Protein AF-A0A1I4RG23-F1 (afdb_monomer_lite)

Sequence (73 aa):
MEPKLREFPHSFPISPDASALGVLGYQQLLIAPYRIVFEIVEDRKEVAVYLVLRQNQSLEPALIRYCLVAPIL

Secondary structure (DSSP, 8-state):
--HHHHH-GGGSPBPHHHHHTT--S-EEEEETTEEEEEEEEGGGTEEEEEEEEETTS-SHHHHHHHHHHS---

Foldseek 3Di:
DPPCCLPPVVVFDFDPLCVVVVNGQWGWDDDPQWIWIWGQPPVVRDIGTQDIDGPPDRVVVVVVCSVVVPPPD

Structure (mmCIF, N/CA/C/O backbone):
data_AF-A0A1I4RG23-F1
#
_entry.id   AF-A0A1I4RG23-F1
#
loop_
_atom_site.group_PDB
_atom_site.id
_atom_site.type_symbol
_atom_site.label_atom_id
_atom_site.label_alt_id
_atom_site.label_comp_id
_atom_site.label_asym_id
_atom_site.label_entity_id
_atom_site.label_seq_id
_atom_site.pdbx_PDB_ins_code
_atom_site.Cartn_x
_atom_site.Cartn_y
_atom_site.Cartn_z
_atom_site.occupancy
_atom_site.B_iso_or_equiv
_atom_site.auth_seq_id
_atom_site.auth_comp_id
_atom_site.auth_asym_id
_atom_site.auth_atom_id
_atom_site.pdbx_PDB_model_num
ATOM 1 N N . MET A 1 1 ? -12.418 5.182 -10.565 1.00 59.28 1 MET A N 1
ATOM 2 C CA . MET A 1 1 ? -10.987 5.202 -10.196 1.00 59.28 1 MET A CA 1
ATOM 3 C C . MET A 1 1 ? -10.584 6.659 -10.058 1.00 59.28 1 MET A C 1
ATOM 5 O O . MET A 1 1 ? -11.027 7.441 -10.892 1.00 59.28 1 MET A O 1
ATOM 9 N N . GLU A 1 2 ? -9.850 7.032 -9.010 1.00 73.62 2 GLU A N 1
ATOM 10 C CA . GLU A 1 2 ? -9.400 8.417 -8.788 1.00 73.62 2 GLU A CA 1
ATOM 11 C C . GLU A 1 2 ? -8.673 8.936 -10.047 1.00 73.62 2 GLU A C 1
ATOM 13 O O . GLU A 1 2 ? -7.694 8.304 -10.449 1.00 73.62 2 GLU A O 1
ATOM 18 N N . PRO A 1 3 ? -9.105 10.037 -10.696 1.00 76.31 3 PRO A N 1
ATOM 19 C CA . PRO A 1 3 ? -8.517 10.493 -11.965 1.00 76.31 3 PRO A CA 1
ATOM 20 C C . PRO A 1 3 ? -7.002 10.720 -11.868 1.00 76.31 3 PRO A C 1
ATOM 22 O O . PRO A 1 3 ? -6.241 10.318 -12.746 1.00 76.31 3 PRO A O 1
ATOM 25 N N . LYS A 1 4 ? -6.556 11.241 -10.719 1.00 80.19 4 LYS A N 1
ATOM 26 C CA . LYS A 1 4 ? -5.142 11.481 -10.408 1.00 80.19 4 LYS A CA 1
ATOM 27 C C . LYS A 1 4 ? -4.296 10.207 -10.382 1.00 80.19 4 LYS A C 1
ATOM 29 O O . LYS A 1 4 ? -3.123 10.270 -10.728 1.00 80.19 4 LYS A O 1
ATOM 34 N N . LEU A 1 5 ? -4.874 9.061 -10.009 1.00 84.06 5 LEU A N 1
ATOM 35 C CA . LEU A 1 5 ? -4.167 7.775 -10.012 1.00 84.06 5 LEU A CA 1
ATOM 36 C C . LEU A 1 5 ? -3.812 7.329 -11.431 1.00 84.06 5 LEU A C 1
ATOM 38 O O . LEU A 1 5 ? -2.758 6.744 -11.642 1.00 84.06 5 LEU A O 1
ATOM 42 N N . ARG A 1 6 ? -4.678 7.626 -12.404 1.00 83.38 6 ARG A N 1
ATOM 43 C CA . ARG A 1 6 ? -4.437 7.288 -13.809 1.00 83.38 6 ARG A CA 1
ATOM 44 C C . ARG A 1 6 ? -3.433 8.233 -14.463 1.00 83.38 6 ARG A C 1
ATOM 46 O O . ARG A 1 6 ? -2.628 7.793 -15.273 1.00 83.38 6 ARG A O 1
ATOM 53 N N . GLU A 1 7 ? -3.533 9.522 -14.159 1.00 85.75 7 GLU A N 1
ATOM 54 C CA . GLU A 1 7 ? -2.761 10.561 -14.847 1.00 85.75 7 GLU A CA 1
ATOM 55 C C . GLU A 1 7 ? -1.365 10.754 -14.247 1.00 85.75 7 GLU A C 1
ATOM 57 O O . GLU A 1 7 ? -0.409 10.982 -14.983 1.00 85.75 7 GLU A O 1
ATOM 62 N N . PHE A 1 8 ? -1.231 10.632 -12.922 1.00 87.75 8 PHE A N 1
ATOM 63 C CA . PHE A 1 8 ? 0.010 10.930 -12.205 1.00 87.75 8 PHE A CA 1
ATOM 64 C C . PHE A 1 8 ? 0.281 9.919 -11.076 1.00 87.75 8 PHE A C 1
ATOM 66 O O . PHE A 1 8 ? 0.384 10.315 -9.910 1.00 87.75 8 PHE A O 1
ATOM 73 N N . PRO A 1 9 ? 0.428 8.613 -11.368 1.00 87.50 9 PRO A N 1
ATOM 74 C CA . PRO A 1 9 ? 0.613 7.595 -10.331 1.00 87.50 9 PRO A CA 1
ATOM 75 C C . PRO A 1 9 ? 1.891 7.816 -9.499 1.00 87.50 9 PRO A C 1
ATOM 77 O O . PRO A 1 9 ? 1.882 7.602 -8.292 1.00 87.50 9 PRO A O 1
ATOM 80 N N . HIS A 1 10 ? 2.962 8.364 -10.081 1.00 91.06 10 HIS A N 1
ATOM 81 C CA . HIS A 1 10 ? 4.200 8.703 -9.356 1.00 91.06 10 HIS A CA 1
ATOM 82 C C . HIS A 1 10 ? 4.054 9.860 -8.356 1.00 91.06 10 HIS A C 1
ATOM 84 O O . HIS A 1 10 ? 4.941 10.074 -7.536 1.00 91.06 10 HIS A O 1
ATOM 90 N N . SER A 1 11 ? 2.957 10.624 -8.412 1.00 92.38 11 SER A N 1
ATOM 91 C CA . SER A 1 11 ? 2.740 11.754 -7.498 1.00 92.38 11 SER A CA 1
ATOM 92 C C . SER A 1 11 ? 2.338 11.323 -6.084 1.00 92.38 11 SER A C 1
ATOM 94 O O . SER A 1 11 ? 2.353 12.140 -5.163 1.00 92.38 11 SER A O 1
ATOM 96 N N . PHE A 1 12 ? 1.980 10.050 -5.898 1.00 94.00 12 PHE A N 1
ATOM 97 C CA . PHE A 1 12 ? 1.572 9.516 -4.605 1.00 94.00 12 PHE A CA 1
ATOM 98 C C . PHE A 1 12 ? 2.780 9.077 -3.769 1.00 94.00 12 PHE A C 1
ATOM 100 O O . PHE A 1 12 ? 3.748 8.538 -4.308 1.00 94.00 12 PHE A O 1
ATOM 107 N N . PRO A 1 13 ? 2.746 9.271 -2.443 1.00 95.00 13 PRO A N 1
ATOM 108 C CA . PRO A 1 13 ? 3.852 8.883 -1.584 1.00 95.00 13 PRO A CA 1
ATOM 109 C C . PRO A 1 13 ? 3.950 7.361 -1.452 1.00 95.00 13 PRO A C 1
ATOM 111 O O . PRO A 1 13 ? 2.942 6.648 -1.494 1.00 95.00 13 PRO A O 1
ATOM 114 N N . ILE A 1 14 ? 5.167 6.880 -1.200 1.00 95.50 14 ILE A N 1
ATOM 115 C CA . ILE A 1 14 ? 5.409 5.507 -0.748 1.00 95.50 14 ILE A CA 1
ATOM 116 C C . ILE A 1 14 ? 4.677 5.280 0.580 1.00 95.50 14 ILE A C 1
ATOM 118 O O . ILE A 1 14 ? 4.612 6.167 1.436 1.00 95.50 14 ILE A O 1
ATOM 122 N N . SER A 1 15 ? 4.088 4.099 0.741 1.00 94.12 15 SER A N 1
ATOM 123 C CA . SER A 1 15 ? 3.383 3.709 1.953 1.00 94.12 15 SER A CA 1
ATOM 124 C C . SER A 1 15 ? 4.387 3.499 3.093 1.00 94.12 15 SER A C 1
ATOM 126 O O . SER A 1 15 ? 5.206 2.584 3.013 1.00 94.12 15 SER A O 1
ATOM 128 N N . PRO A 1 16 ? 4.336 4.302 4.173 1.00 92.00 16 PRO A N 1
ATOM 129 C CA . PRO A 1 16 ? 5.257 4.145 5.297 1.00 92.00 16 PRO A CA 1
ATOM 130 C C . PRO A 1 16 ? 5.054 2.800 6.002 1.00 92.00 16 PRO A C 1
ATOM 132 O O . PRO A 1 16 ? 6.025 2.156 6.381 1.00 92.00 16 PRO A O 1
ATOM 135 N N . ASP A 1 17 ? 3.803 2.349 6.104 1.00 90.44 17 ASP A N 1
ATOM 136 C CA . ASP A 1 17 ? 3.435 1.072 6.714 1.00 90.44 17 ASP A CA 1
ATOM 137 C C . ASP A 1 17 ? 3.969 -0.119 5.897 1.00 90.44 17 ASP A C 1
ATOM 139 O O . ASP A 1 17 ? 4.465 -1.083 6.470 1.00 90.44 17 ASP A O 1
ATOM 143 N N . ALA A 1 18 ? 3.917 -0.057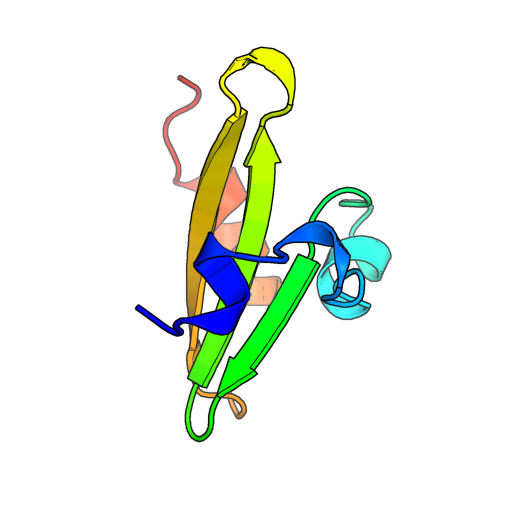 4.558 1.00 90.25 18 ALA A N 1
ATOM 144 C CA . ALA A 1 18 ? 4.495 -1.101 3.705 1.00 90.25 18 ALA A CA 1
ATOM 145 C C . ALA A 1 18 ? 6.033 -1.089 3.762 1.00 90.25 18 ALA A C 1
ATOM 147 O O . ALA A 1 18 ? 6.658 -2.142 3.903 1.00 90.25 18 ALA A O 1
ATOM 148 N N . SER A 1 19 ? 6.642 0.101 3.742 1.00 91.81 19 SER A N 1
ATOM 149 C CA . SER A 1 19 ? 8.093 0.266 3.876 1.00 91.81 19 SER A CA 1
ATOM 150 C C . SER A 1 19 ? 8.624 -0.257 5.209 1.00 91.81 19 SER A C 1
ATOM 152 O O . SER A 1 19 ? 9.692 -0.865 5.237 1.00 91.81 19 SER A O 1
ATOM 154 N N . ALA A 1 20 ? 7.875 -0.085 6.304 1.00 90.25 20 ALA A N 1
ATOM 155 C CA . ALA A 1 20 ? 8.226 -0.637 7.613 1.00 90.25 20 ALA A CA 1
ATOM 156 C C . ALA A 1 20 ? 8.296 -2.177 7.616 1.00 90.25 20 ALA A C 1
ATOM 158 O O . ALA A 1 20 ? 9.011 -2.758 8.429 1.00 90.25 20 ALA A O 1
ATOM 159 N N . LEU A 1 21 ? 7.609 -2.831 6.674 1.00 87.88 21 LEU A N 1
ATOM 160 C CA . LEU A 1 21 ? 7.629 -4.281 6.458 1.00 87.88 21 LEU A CA 1
ATOM 161 C C . LEU A 1 21 ? 8.645 -4.717 5.387 1.00 87.88 21 LEU A C 1
ATOM 163 O O . LEU A 1 21 ? 8.678 -5.886 5.012 1.00 87.88 21 LEU A O 1
ATOM 167 N N . GLY A 1 22 ? 9.461 -3.789 4.877 1.00 88.31 22 GLY A N 1
ATOM 168 C CA . GLY A 1 22 ? 10.454 -4.045 3.833 1.00 88.31 22 GLY A CA 1
ATOM 169 C C . GLY A 1 22 ? 9.920 -3.970 2.398 1.00 88.31 22 GLY A C 1
ATOM 170 O O . GLY A 1 22 ? 10.671 -4.244 1.464 1.00 88.31 22 GLY A O 1
ATOM 171 N N . VAL A 1 23 ? 8.658 -3.575 2.190 1.00 88.56 23 VAL A N 1
ATOM 172 C CA . VAL A 1 23 ? 8.056 -3.428 0.854 1.00 88.56 23 VAL A CA 1
ATOM 173 C C . VAL A 1 23 ? 8.190 -1.979 0.381 1.00 88.56 23 VAL A C 1
ATOM 175 O O . VAL A 1 23 ? 7.362 -1.126 0.692 1.00 88.56 23 VAL A O 1
ATOM 178 N N . LEU A 1 24 ? 9.256 -1.693 -0.369 1.00 89.38 24 LEU A N 1
ATOM 179 C CA . LEU A 1 24 ? 9.683 -0.318 -0.676 1.00 89.38 24 LEU A CA 1
ATOM 180 C C . LEU A 1 24 ? 9.011 0.314 -1.907 1.00 89.38 24 LEU A C 1
ATOM 182 O O . LEU A 1 24 ? 9.062 1.530 -2.060 1.00 89.38 24 LEU A O 1
ATOM 186 N N . GLY A 1 25 ? 8.408 -0.486 -2.791 1.00 90.12 25 GLY A N 1
ATOM 187 C CA . GLY A 1 25 ? 7.820 -0.012 -4.055 1.00 90.12 25 GLY A CA 1
ATOM 188 C C . GLY A 1 25 ? 6.348 0.399 -3.965 1.00 90.12 25 GLY A C 1
ATOM 189 O O . GLY A 1 25 ? 5.794 0.934 -4.922 1.00 90.12 25 GLY A O 1
ATOM 190 N N . TYR A 1 26 ? 5.690 0.140 -2.833 1.00 93.75 26 TYR A N 1
ATOM 191 C CA . TYR A 1 26 ? 4.245 0.320 -2.725 1.00 93.75 26 TYR A CA 1
ATOM 192 C C . TYR A 1 26 ? 3.904 1.764 -2.386 1.00 93.75 26 TYR A C 1
ATOM 194 O O . TYR A 1 26 ? 4.284 2.280 -1.336 1.00 93.75 26 TYR A O 1
ATOM 202 N N . GLN A 1 27 ? 3.129 2.405 -3.249 1.00 95.56 27 GLN A N 1
ATOM 203 C CA . GLN A 1 27 ? 2.560 3.724 -3.025 1.00 95.56 27 GLN A CA 1
ATOM 204 C C . GLN A 1 27 ? 1.185 3.628 -2.373 1.00 95.56 27 GLN A C 1
ATOM 206 O O . GLN A 1 27 ? 0.514 2.592 -2.406 1.00 95.56 27 GLN A O 1
ATOM 211 N N . GLN A 1 28 ? 0.754 4.736 -1.770 1.00 94.62 28 GLN A N 1
ATOM 212 C CA . GLN A 1 28 ? -0.575 4.840 -1.185 1.00 94.62 28 GLN A CA 1
ATOM 213 C C . GLN A 1 28 ? -1.350 6.063 -1.669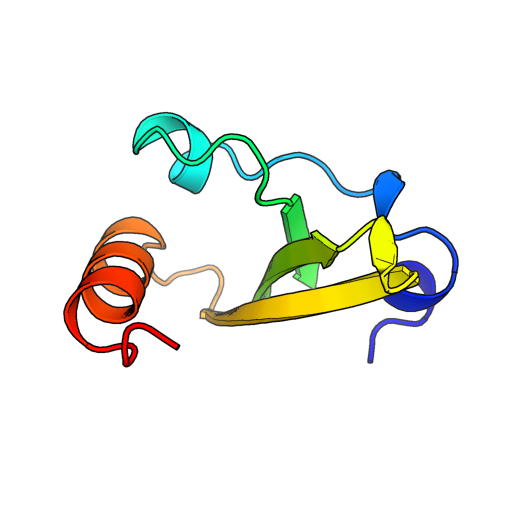 1.00 94.62 28 GLN A C 1
ATOM 215 O O . GLN A 1 28 ? -0.833 7.175 -1.755 1.00 94.62 28 GLN A O 1
ATOM 220 N N . LEU A 1 29 ? -2.646 5.855 -1.882 1.00 94.62 29 LEU A N 1
ATOM 221 C CA . LEU A 1 29 ? -3.631 6.903 -2.105 1.00 94.62 29 LEU A CA 1
ATOM 222 C C . LEU A 1 29 ? -4.650 6.876 -0.960 1.00 94.62 29 LEU A C 1
ATOM 224 O O . LEU A 1 29 ? -5.306 5.863 -0.710 1.00 94.62 29 LEU A O 1
ATOM 228 N N . LEU A 1 30 ? -4.792 8.007 -0.271 1.00 92.94 30 LEU A N 1
ATOM 229 C CA . LEU A 1 30 ? -5.814 8.214 0.750 1.00 92.94 30 LEU A CA 1
ATOM 230 C C . LEU A 1 30 ? -6.998 8.947 0.122 1.00 92.94 30 LEU A C 1
ATOM 232 O O . LEU A 1 30 ? -6.907 10.131 -0.189 1.00 92.94 30 LEU A O 1
ATOM 236 N N . ILE A 1 31 ? -8.116 8.244 -0.031 1.00 91.50 31 ILE A N 1
ATOM 237 C CA . ILE A 1 31 ? -9.390 8.822 -0.455 1.00 91.50 31 ILE A CA 1
ATOM 238 C C . ILE A 1 31 ? -10.450 8.437 0.558 1.00 91.50 31 ILE A C 1
ATOM 240 O O . ILE A 1 31 ? -10.865 7.285 0.607 1.00 91.50 31 ILE A O 1
ATOM 244 N N . ALA A 1 32 ? -10.867 9.380 1.402 1.00 88.94 32 ALA A N 1
ATOM 245 C CA . ALA A 1 32 ? -11.776 9.082 2.501 1.00 88.94 32 ALA A CA 1
ATOM 246 C C . ALA A 1 32 ? -13.044 8.367 1.995 1.00 88.94 32 ALA A C 1
ATOM 248 O O . ALA A 1 32 ? -13.670 8.840 1.045 1.00 88.94 32 ALA A O 1
ATOM 249 N N . PRO A 1 33 ? -13.444 7.237 2.609 1.00 93.50 33 PRO A N 1
ATOM 250 C CA . PRO A 1 33 ? -12.921 6.624 3.844 1.00 93.50 33 PRO A CA 1
ATOM 251 C C . PRO A 1 33 ? -11.871 5.507 3.639 1.00 93.50 33 PRO A C 1
ATOM 253 O O . PRO A 1 33 ? -11.619 4.718 4.553 1.00 93.50 33 PRO A O 1
ATOM 256 N N . TYR A 1 34 ? -11.288 5.396 2.451 1.00 94.38 34 TYR A N 1
ATOM 257 C CA . TYR A 1 34 ? -10.403 4.319 2.019 1.00 94.38 34 TYR A CA 1
ATOM 258 C C . TYR A 1 34 ? -8.928 4.729 1.908 1.00 94.38 34 TYR A C 1
ATOM 260 O O . TYR A 1 34 ? -8.566 5.898 1.744 1.00 94.38 34 TYR A O 1
ATOM 268 N N . ARG A 1 35 ? -8.073 3.716 1.988 1.00 94.19 35 ARG A N 1
ATOM 269 C CA . ARG A 1 35 ? -6.670 3.718 1.595 1.00 94.19 35 ARG A CA 1
ATOM 270 C C . ARG A 1 35 ? -6.509 2.677 0.495 1.00 94.19 35 ARG A C 1
ATOM 272 O O . ARG A 1 35 ? -6.977 1.547 0.638 1.00 94.19 35 ARG A O 1
ATOM 279 N N . ILE A 1 36 ? -5.858 3.073 -0.585 1.00 94.44 36 ILE A N 1
ATOM 280 C CA . ILE A 1 36 ? -5.515 2.214 -1.714 1.00 94.44 36 ILE A CA 1
ATOM 281 C C . ILE A 1 36 ? -4.001 2.049 -1.697 1.00 94.44 36 ILE A C 1
ATOM 283 O O . ILE A 1 36 ? -3.291 3.051 -1.625 1.00 94.44 36 ILE A O 1
ATOM 287 N N . VAL A 1 37 ? -3.524 0.808 -1.748 1.00 94.44 37 VAL A N 1
ATOM 288 C CA . VAL A 1 37 ? -2.098 0.474 -1.847 1.00 94.44 37 VAL A CA 1
ATOM 289 C C . VAL A 1 37 ? -1.847 -0.181 -3.192 1.00 94.44 37 VAL A C 1
ATOM 291 O O . VAL A 1 37 ? -2.562 -1.112 -3.577 1.00 94.44 37 VAL A O 1
ATOM 294 N N . PHE A 1 38 ? -0.865 0.341 -3.912 1.00 94.12 38 PHE A N 1
ATOM 295 C CA . PHE A 1 38 ? -0.596 -0.034 -5.291 1.00 94.12 38 PHE A CA 1
ATOM 296 C C . PHE A 1 38 ? 0.891 0.082 -5.622 1.00 94.12 38 PHE A C 1
ATOM 298 O O . PHE A 1 38 ? 1.654 0.700 -4.8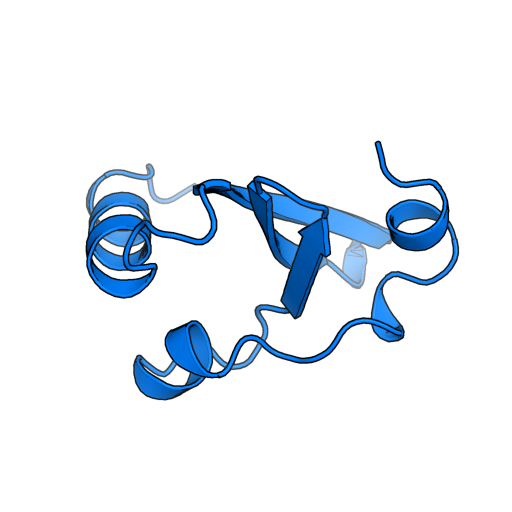85 1.00 94.12 38 PHE A O 1
ATOM 305 N N . GLU A 1 39 ? 1.281 -0.484 -6.753 1.00 93.62 39 GLU A N 1
ATOM 306 C CA . GLU A 1 39 ? 2.611 -0.358 -7.345 1.00 93.62 39 GLU A CA 1
ATOM 307 C C . GLU A 1 39 ? 2.486 0.036 -8.814 1.00 93.62 39 GLU A C 1
ATOM 309 O O . GLU A 1 39 ? 1.476 -0.247 -9.468 1.00 93.62 39 GLU A O 1
ATOM 314 N N . ILE A 1 40 ? 3.517 0.700 -9.326 1.00 92.62 40 ILE A N 1
ATOM 315 C CA . ILE A 1 40 ? 3.639 1.023 -10.742 1.00 92.62 40 ILE A CA 1
ATOM 316 C C . ILE A 1 40 ? 4.505 -0.050 -11.389 1.00 92.62 40 ILE A C 1
ATOM 318 O O . ILE A 1 40 ? 5.679 -0.203 -11.059 1.00 92.62 40 ILE A O 1
ATOM 322 N N . VAL A 1 41 ? 3.919 -0.789 -12.324 1.00 91.12 41 VAL A N 1
ATOM 323 C CA . VAL A 1 41 ? 4.623 -1.796 -13.115 1.00 91.12 41 VAL A CA 1
ATOM 324 C C . VAL A 1 41 ? 5.149 -1.111 -14.372 1.00 91.12 41 VAL A C 1
ATOM 326 O O . VAL A 1 41 ? 4.453 -1.035 -15.387 1.00 91.12 41 VAL A O 1
ATOM 329 N N . GLU A 1 42 ? 6.371 -0.582 -14.283 1.00 84.81 42 GLU A N 1
ATOM 330 C CA . GLU A 1 42 ? 7.014 0.235 -15.327 1.00 84.81 42 GLU A CA 1
ATOM 331 C C . GLU A 1 42 ? 7.008 -0.442 -16.703 1.00 84.81 42 GLU A C 1
ATOM 333 O O . GLU A 1 42 ? 6.574 0.153 -17.692 1.00 84.81 42 GLU A O 1
ATOM 338 N N . ASP A 1 43 ? 7.386 -1.723 -16.758 1.00 88.44 43 ASP A N 1
ATOM 339 C CA . ASP A 1 43 ? 7.469 -2.498 -18.005 1.00 88.44 43 ASP A CA 1
ATOM 340 C C . ASP A 1 43 ? 6.128 -2.588 -18.745 1.00 88.44 43 ASP A C 1
ATOM 342 O O . ASP A 1 43 ? 6.084 -2.702 -19.971 1.00 88.44 43 ASP A O 1
ATOM 346 N N . ARG A 1 44 ? 5.021 -2.531 -17.997 1.00 85.50 44 ARG A N 1
ATOM 347 C CA . ARG A 1 44 ? 3.656 -2.642 -18.528 1.00 85.50 44 ARG A CA 1
ATOM 348 C C . ARG A 1 44 ? 2.934 -1.300 -18.590 1.00 85.50 44 ARG A C 1
ATOM 350 O O . ARG A 1 44 ? 1.869 -1.224 -19.192 1.00 85.50 44 ARG A O 1
ATOM 357 N N . LYS A 1 45 ? 3.516 -0.239 -18.016 1.00 83.38 45 LYS A N 1
ATOM 358 C CA . LYS A 1 45 ? 2.870 1.069 -17.811 1.00 83.38 45 LYS A CA 1
ATOM 359 C C . LYS A 1 45 ? 1.519 0.935 -17.100 1.00 83.38 45 LYS A C 1
ATOM 361 O O . LYS A 1 45 ? 0.543 1.596 -17.454 1.00 83.38 45 LYS A O 1
ATOM 366 N N . GLU A 1 46 ? 1.468 0.051 -16.109 1.00 89.81 46 GLU A N 1
ATOM 367 C CA . GLU A 1 46 ? 0.251 -0.306 -15.383 1.00 89.81 46 GLU A CA 1
ATOM 368 C C . GLU A 1 46 ? 0.348 0.072 -13.906 1.00 89.81 46 GLU A C 1
ATOM 370 O O . GLU A 1 46 ? 1.429 0.138 -13.325 1.00 89.81 46 GLU A O 1
ATOM 375 N N . VAL A 1 47 ? -0.813 0.286 -13.288 1.00 91.69 47 VAL A N 1
ATOM 376 C CA . VAL A 1 47 ? -0.948 0.426 -11.837 1.00 91.69 47 VAL A CA 1
ATOM 377 C C . VAL A 1 47 ? -1.566 -0.858 -11.299 1.00 91.69 47 VAL A C 1
ATOM 379 O O . VAL A 1 47 ? -2.739 -1.141 -11.557 1.00 91.69 47 VAL A O 1
ATOM 382 N N . ALA A 1 48 ? -0.787 -1.626 -10.543 1.00 90.81 48 ALA A N 1
ATOM 383 C CA . ALA A 1 48 ? -1.251 -2.832 -9.872 1.00 90.81 48 ALA A CA 1
ATOM 384 C C . ALA A 1 48 ? -1.794 -2.461 -8.489 1.00 90.81 48 ALA A C 1
ATOM 386 O O . ALA A 1 48 ? -1.044 -2.055 -7.604 1.00 90.81 48 ALA A O 1
ATOM 387 N N . VAL A 1 49 ? -3.109 -2.575 -8.296 1.00 91.88 49 VAL A N 1
ATOM 388 C CA . VAL A 1 49 ? -3.743 -2.331 -6.993 1.00 91.88 49 VAL A CA 1
ATOM 389 C C . VAL A 1 49 ? -3.737 -3.621 -6.183 1.00 91.88 49 VAL A C 1
ATOM 391 O O . VAL A 1 49 ? -4.381 -4.593 -6.567 1.00 91.88 49 VAL A O 1
ATOM 394 N N . TYR A 1 50 ? -3.057 -3.604 -5.039 1.00 91.06 50 TYR A N 1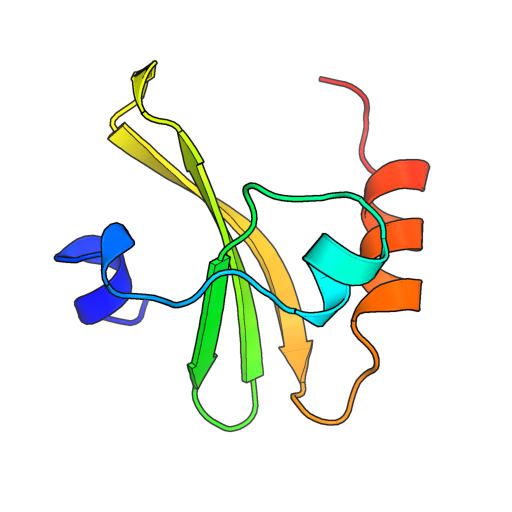
ATOM 395 C CA . TYR A 1 50 ? -2.918 -4.775 -4.172 1.00 91.06 50 TYR A CA 1
ATOM 396 C C . TYR A 1 50 ? -3.949 -4.808 -3.052 1.00 91.06 50 TYR A C 1
ATOM 398 O O . TYR A 1 50 ? -4.505 -5.860 -2.743 1.00 91.06 50 TYR A O 1
ATOM 406 N N . LEU A 1 51 ? -4.233 -3.654 -2.441 1.00 93.06 51 LEU A N 1
ATOM 407 C CA . LEU A 1 51 ? -5.161 -3.568 -1.319 1.00 93.06 51 LEU A CA 1
ATOM 408 C C . LEU A 1 51 ? -6.042 -2.328 -1.406 1.00 93.06 51 LEU A C 1
ATOM 410 O O . LEU A 1 51 ? -5.584 -1.225 -1.705 1.00 93.06 51 LEU A O 1
ATOM 414 N N . VAL A 1 52 ? -7.308 -2.516 -1.043 1.00 93.31 52 VAL A N 1
ATOM 415 C CA . VAL A 1 52 ? -8.259 -1.443 -0.758 1.00 93.31 52 VAL A CA 1
ATOM 416 C C . VAL A 1 52 ? -8.848 -1.717 0.619 1.00 93.31 52 VAL A C 1
ATOM 418 O O . VAL A 1 52 ? -9.532 -2.717 0.825 1.00 93.31 52 VAL A O 1
ATOM 421 N N . LEU A 1 53 ? -8.564 -0.835 1.572 1.00 93.81 53 LEU A N 1
ATOM 422 C CA . LEU A 1 53 ? -8.961 -0.978 2.971 1.00 93.81 53 LEU A CA 1
ATOM 423 C C . LEU A 1 53 ? -9.518 0.342 3.502 1.00 93.81 53 LEU A C 1
ATOM 425 O O . LEU A 1 53 ? -9.264 1.409 2.945 1.00 93.81 53 LEU A O 1
ATOM 429 N N . ARG A 1 54 ? -10.302 0.297 4.577 1.00 94.12 54 ARG A N 1
ATOM 430 C CA . ARG A 1 54 ? -10.710 1.513 5.294 1.00 94.12 54 ARG A CA 1
ATOM 431 C C . ARG A 1 54 ? -9.485 2.133 5.967 1.00 94.12 54 ARG A C 1
ATOM 433 O O . ARG A 1 54 ? -8.612 1.416 6.440 1.00 94.12 54 ARG A O 1
ATOM 440 N N . GLN A 1 55 ? -9.439 3.460 6.077 1.00 92.38 55 GLN A N 1
ATOM 441 C CA . GLN A 1 55 ? -8.295 4.152 6.697 1.00 92.38 55 GLN A CA 1
ATOM 442 C C . GLN A 1 55 ? -8.106 3.833 8.190 1.00 92.38 55 GLN A C 1
ATOM 444 O O . GLN A 1 55 ? -7.022 4.047 8.719 1.00 92.38 55 GLN A O 1
ATOM 449 N N . ASN A 1 56 ? -9.138 3.318 8.865 1.00 92.69 56 ASN A N 1
ATOM 450 C CA . ASN A 1 56 ? -9.067 2.868 10.257 1.00 92.69 56 ASN A CA 1
ATOM 451 C C . ASN A 1 56 ? -8.629 1.398 10.409 1.00 92.69 56 ASN A C 1
ATOM 453 O O . ASN A 1 56 ? -8.531 0.911 11.533 1.00 92.69 56 ASN A O 1
ATOM 457 N N . GLN A 1 57 ? -8.405 0.676 9.308 1.00 91.88 57 GLN A N 1
ATOM 458 C CA . GLN A 1 57 ? -7.869 -0.681 9.334 1.00 91.88 57 GLN A CA 1
ATOM 459 C C . GLN A 1 57 ? -6.342 -0.630 9.280 1.00 91.88 57 GLN A C 1
ATOM 461 O O . GLN A 1 57 ? -5.764 0.151 8.525 1.00 91.88 57 GLN A O 1
ATOM 466 N N . SER A 1 58 ? -5.687 -1.484 10.069 1.00 90.50 58 SER A N 1
ATOM 467 C CA . SER A 1 58 ? -4.233 -1.629 9.999 1.00 90.50 58 SER A CA 1
ATOM 468 C C . SER A 1 58 ? -3.828 -2.255 8.665 1.00 90.50 58 SER A C 1
ATOM 470 O O . SER A 1 58 ? -4.409 -3.262 8.246 1.00 90.50 58 SER A O 1
ATOM 472 N N . LEU A 1 59 ? -2.832 -1.659 8.007 1.00 90.38 59 LEU A N 1
ATOM 473 C CA . LEU A 1 59 ? -2.322 -2.152 6.733 1.00 90.38 59 LEU A CA 1
ATOM 474 C C . LEU A 1 59 ? -1.508 -3.438 6.906 1.00 90.38 59 LEU A C 1
ATOM 476 O O . LEU A 1 59 ? -1.625 -4.338 6.082 1.00 90.38 59 LEU A O 1
ATOM 480 N N . GLU A 1 60 ? -0.722 -3.555 7.975 1.00 90.94 60 GLU A N 1
ATOM 481 C CA . GLU A 1 60 ? 0.219 -4.663 8.166 1.00 90.94 60 GLU A CA 1
ATOM 482 C C . GLU A 1 60 ? -0.459 -6.048 8.158 1.00 90.94 60 GLU A C 1
ATOM 484 O O . GLU A 1 60 ? -0.093 -6.878 7.325 1.00 90.94 60 GLU A O 1
ATOM 489 N N . PRO A 1 61 ? -1.514 -6.318 8.954 1.00 91.00 61 PRO A N 1
ATOM 490 C CA . PRO A 1 61 ? -2.208 -7.605 8.899 1.00 91.00 61 PRO A CA 1
ATOM 491 C C . PRO A 1 61 ? -2.889 -7.882 7.553 1.00 91.00 61 PRO A C 1
ATOM 493 O O . PRO A 1 61 ? -3.180 -9.038 7.240 1.00 91.00 61 PRO A O 1
ATOM 496 N N . ALA A 1 62 ? -3.218 -6.839 6.784 1.00 90.62 62 ALA A N 1
ATOM 497 C CA . ALA A 1 62 ? -3.795 -6.977 5.451 1.00 90.62 62 ALA A CA 1
ATOM 498 C C . ALA A 1 62 ? -2.715 -7.317 4.415 1.00 90.62 62 ALA A C 1
ATOM 500 O O . ALA A 1 62 ? -2.918 -8.234 3.626 1.00 90.62 62 ALA A O 1
ATOM 501 N N . LEU A 1 63 ? -1.558 -6.649 4.472 1.00 88.00 63 LEU A N 1
ATOM 502 C CA . LEU A 1 63 ? -0.389 -6.948 3.641 1.00 88.00 63 LEU A CA 1
ATOM 503 C C . LEU A 1 63 ? 0.160 -8.344 3.920 1.00 88.00 63 LEU A C 1
ATOM 505 O O . LEU A 1 63 ? 0.377 -9.093 2.979 1.00 88.00 63 LEU A O 1
ATOM 509 N N . ILE A 1 64 ? 0.310 -8.736 5.188 1.00 87.25 64 ILE A N 1
ATOM 510 C CA . ILE A 1 64 ? 0.757 -10.089 5.550 1.00 87.25 64 ILE A CA 1
ATOM 511 C C . ILE A 1 64 ? -0.195 -11.133 4.963 1.00 87.25 64 ILE A C 1
ATOM 513 O O . ILE A 1 64 ? 0.245 -12.077 4.315 1.00 87.25 64 ILE A O 1
ATOM 517 N N . ARG A 1 65 ? -1.512 -10.954 5.139 1.00 85.88 65 ARG A N 1
ATOM 518 C CA . ARG A 1 65 ? -2.504 -11.863 4.544 1.00 85.88 65 ARG A CA 1
ATOM 519 C C . ARG A 1 65 ? -2.424 -11.885 3.027 1.00 85.88 65 ARG A C 1
ATOM 521 O O . ARG A 1 65 ? -2.482 -12.964 2.456 1.00 85.88 65 ARG A O 1
ATOM 528 N N . TYR A 1 66 ? -2.287 -10.725 2.394 1.00 83.69 66 TYR A N 1
ATOM 529 C CA . TYR A 1 66 ? -2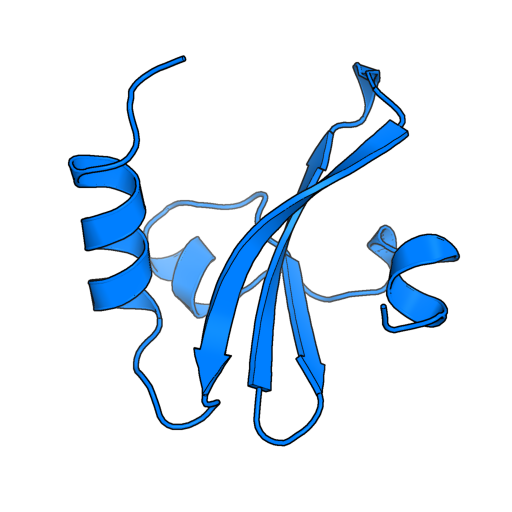.114 -10.638 0.953 1.00 83.69 66 TYR A CA 1
ATOM 530 C C . TYR A 1 66 ? -0.881 -11.428 0.506 1.00 83.69 66 TYR A C 1
ATOM 532 O O . TYR A 1 66 ? -1.026 -12.334 -0.298 1.00 83.69 66 TYR A O 1
ATOM 540 N N . CYS A 1 67 ? 0.291 -11.203 1.097 1.00 77.69 67 CYS A N 1
ATOM 541 C CA . CYS A 1 67 ? 1.519 -11.906 0.718 1.00 77.69 67 CYS A CA 1
ATOM 542 C C . CYS A 1 67 ? 1.486 -13.418 1.005 1.00 77.69 67 CYS A C 1
ATOM 544 O O . CYS A 1 67 ? 2.134 -14.181 0.299 1.00 77.69 67 CYS A O 1
ATOM 546 N N . LEU A 1 68 ? 0.764 -13.858 2.041 1.00 78.44 68 LEU A N 1
ATOM 547 C CA . LEU A 1 68 ? 0.683 -15.277 2.413 1.00 78.44 68 LEU A CA 1
ATOM 548 C C . LEU A 1 68 ? -0.404 -16.053 1.659 1.00 78.44 68 LEU A C 1
ATOM 550 O O . LEU A 1 68 ? -0.304 -17.271 1.539 1.00 78.44 68 LEU A O 1
ATOM 554 N N . VAL A 1 69 ? -1.469 -15.376 1.222 1.00 75.50 69 VAL A N 1
ATOM 555 C CA . VAL A 1 69 ? -2.650 -16.010 0.610 1.00 75.50 69 VAL A CA 1
ATOM 556 C C . VAL A 1 69 ? -2.726 -15.737 -0.891 1.00 75.50 69 VAL A C 1
ATOM 558 O O . VAL A 1 69 ? -3.356 -16.510 -1.614 1.00 75.50 69 VAL A O 1
ATOM 561 N N . ALA A 1 70 ? -2.097 -14.666 -1.385 1.00 63.38 70 ALA A N 1
ATOM 562 C CA . ALA A 1 70 ? -2.035 -14.412 -2.814 1.00 63.38 70 ALA A CA 1
ATOM 563 C C . ALA A 1 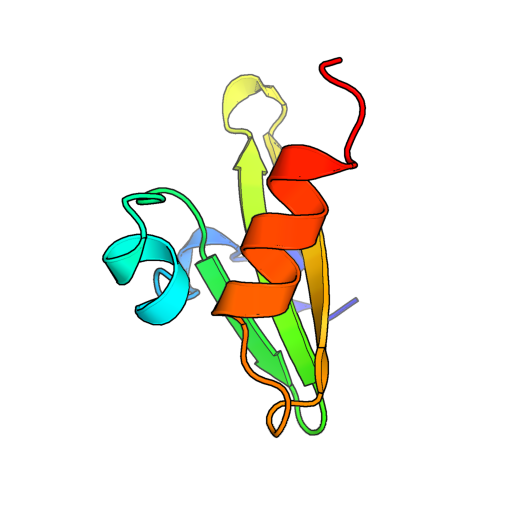70 ? -1.244 -15.541 -3.490 1.00 63.38 70 ALA A C 1
ATOM 565 O O . ALA A 1 70 ? -0.143 -15.873 -3.041 1.00 63.38 70 ALA A O 1
ATOM 566 N N . PRO A 1 71 ? -1.789 -16.156 -4.553 1.00 55.53 71 PRO A N 1
ATOM 567 C CA . PRO A 1 71 ? -1.037 -17.129 -5.325 1.00 55.53 71 PRO A CA 1
ATOM 568 C C . PRO A 1 71 ? 0.236 -16.464 -5.857 1.00 55.53 71 PRO A C 1
ATOM 570 O O . PRO A 1 71 ? 0.183 -15.357 -6.392 1.00 55.53 71 PRO A O 1
ATOM 573 N N . ILE A 1 72 ? 1.370 -17.149 -5.696 1.00 52.56 72 ILE A N 1
ATOM 574 C CA . ILE A 1 72 ? 2.612 -16.812 -6.395 1.00 52.56 72 ILE A CA 1
ATOM 575 C C . ILE A 1 72 ? 2.303 -17.021 -7.881 1.00 52.56 72 ILE A C 1
ATOM 577 O O . ILE A 1 72 ? 2.157 -18.164 -8.317 1.00 52.56 72 ILE A O 1
ATOM 581 N N . LEU A 1 73 ? 2.073 -15.924 -8.604 1.00 45.09 73 LEU A N 1
ATOM 582 C CA . LEU A 1 73 ? 1.881 -15.925 -10.054 1.00 45.09 73 LEU A CA 1
ATOM 583 C C . LEU A 1 73 ? 3.219 -16.118 -10.768 1.00 45.09 73 LEU A C 1
ATOM 585 O O . LEU A 1 73 ? 4.206 -15.478 -10.339 1.00 45.09 73 LEU A O 1
#

Radius of gyration: 12.0 Å; chains: 1; bounding box: 23×29×29 Å

pLDDT: mean 87.24, std 10.09, range [45.09, 95.56]